Protein AF-A0A7C9UVT9-F1 (afdb_monomer_lite)

Structure (mmCIF, N/CA/C/O backbone):
data_AF-A0A7C9UVT9-F1
#
_entry.id   AF-A0A7C9UVT9-F1
#
loop_
_atom_site.group_PDB
_atom_site.id
_atom_site.type_symbol
_atom_site.label_atom_id
_atom_site.label_alt_id
_atom_site.label_comp_id
_atom_site.label_asym_id
_atom_site.label_entity_id
_atom_site.label_seq_id
_atom_site.pdbx_PDB_ins_code
_atom_site.Cartn_x
_atom_site.Cartn_y
_atom_site.Cartn_z
_atom_site.occupancy
_atom_site.B_iso_or_equiv
_atom_site.auth_seq_id
_atom_site.auth_comp_id
_atom_site.auth_asym_id
_atom_site.auth_atom_id
_atom_site.pdbx_PDB_model_num
ATOM 1 N N . MET A 1 1 ? -22.038 14.967 3.766 1.00 40.00 1 MET A N 1
ATOM 2 C CA . MET A 1 1 ? -20.651 15.453 3.631 1.00 40.00 1 MET A CA 1
ATOM 3 C C . MET A 1 1 ? -19.844 14.305 3.075 1.00 40.00 1 MET A C 1
ATOM 5 O O . MET A 1 1 ? -19.816 13.264 3.709 1.00 40.00 1 MET A O 1
ATOM 9 N N . PHE A 1 2 ? -19.298 14.460 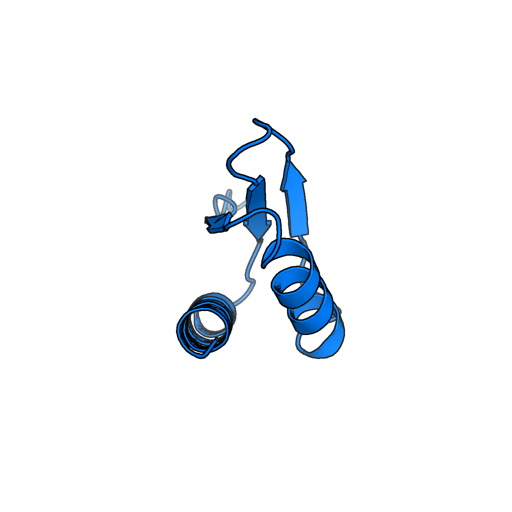1.875 1.00 43.44 2 PHE A N 1
ATOM 10 C CA . PHE A 1 2 ? -18.311 13.540 1.321 1.00 43.44 2 PHE A CA 1
ATOM 11 C C . PHE A 1 2 ? -16.982 14.280 1.443 1.00 43.44 2 PHE A C 1
ATOM 13 O O . PHE A 1 2 ? -16.794 15.292 0.769 1.00 43.44 2 PHE A O 1
ATOM 20 N N . TYR A 1 3 ? -16.114 13.850 2.354 1.00 43.81 3 TYR A N 1
ATOM 21 C CA . TYR A 1 3 ? -14.712 14.225 2.258 1.00 43.81 3 TYR A CA 1
ATOM 22 C C . TYR A 1 3 ? -14.178 13.439 1.064 1.00 43.81 3 TYR A C 1
ATOM 24 O O . TYR A 1 3 ? -14.157 12.211 1.081 1.00 43.81 3 TYR A O 1
ATOM 32 N N . ALA A 1 4 ? -13.838 14.134 -0.020 1.00 43.22 4 ALA A N 1
ATOM 33 C CA . ALA A 1 4 ? -12.942 13.566 -1.011 1.00 43.22 4 ALA A CA 1
ATOM 34 C C . ALA A 1 4 ? -11.551 13.560 -0.368 1.00 43.22 4 ALA A C 1
ATOM 36 O O . ALA A 1 4 ? -10.727 14.426 -0.647 1.00 43.22 4 ALA A O 1
ATOM 37 N N . GLU A 1 5 ? -11.329 12.644 0.577 1.00 56.56 5 GLU A N 1
ATOM 38 C CA . GLU A 1 5 ? -9.974 12.228 0.903 1.00 56.56 5 GLU A CA 1
ATOM 39 C C . GLU A 1 5 ? -9.453 11.572 -0.369 1.00 56.56 5 GLU A C 1
ATOM 41 O O . GLU A 1 5 ? -9.941 10.527 -0.818 1.00 56.56 5 GLU A O 1
ATOM 46 N N . TYR A 1 6 ? -8.590 12.319 -1.053 1.00 56.09 6 TYR A N 1
ATOM 47 C CA . TYR A 1 6 ? -7.953 11.860 -2.270 1.00 56.09 6 TYR A CA 1
ATOM 48 C C . TYR A 1 6 ? -7.243 10.548 -1.931 1.00 56.09 6 TYR A C 1
ATOM 50 O O . TYR A 1 6 ? -6.514 10.514 -0.937 1.00 56.09 6 TYR A O 1
ATOM 58 N N . PRO A 1 7 ? -7.485 9.461 -2.687 1.00 71.19 7 PRO A N 1
ATOM 59 C CA . PRO A 1 7 ? -6.728 8.241 -2.478 1.00 71.19 7 PRO A CA 1
ATOM 60 C C . PRO A 1 7 ? -5.247 8.580 -2.631 1.00 71.19 7 PRO A C 1
ATOM 62 O O . PRO A 1 7 ? -4.863 9.290 -3.564 1.00 71.19 7 PRO A O 1
ATOM 65 N N . VAL A 1 8 ? -4.430 8.113 -1.694 1.00 72.69 8 VAL A N 1
ATOM 66 C CA . VAL A 1 8 ? -2.987 8.283 -1.805 1.00 72.69 8 VAL A CA 1
ATOM 67 C C . VAL A 1 8 ? -2.512 7.330 -2.882 1.00 72.69 8 VAL A C 1
ATOM 69 O O . VAL A 1 8 ? -2.767 6.128 -2.810 1.00 72.69 8 VAL A O 1
ATOM 72 N N . ILE A 1 9 ? -1.884 7.899 -3.904 1.00 72.62 9 ILE A N 1
ATOM 73 C CA . ILE A 1 9 ? -1.307 7.158 -5.016 1.00 72.62 9 ILE A CA 1
ATOM 74 C C . ILE A 1 9 ? 0.126 6.829 -4.624 1.00 72.62 9 ILE A C 1
ATOM 76 O O . ILE A 1 9 ? 0.925 7.726 -4.358 1.00 72.62 9 ILE A O 1
ATOM 80 N N . LEU A 1 10 ? 0.421 5.540 -4.544 1.00 76.06 10 LEU A N 1
ATOM 81 C CA . LEU A 1 10 ? 1.759 5.027 -4.320 1.00 76.06 10 LEU A CA 1
ATOM 82 C C . LEU A 1 10 ? 2.258 4.440 -5.631 1.00 76.06 10 LEU A C 1
ATOM 84 O O . LEU A 1 10 ? 1.666 3.498 -6.156 1.00 76.06 10 LEU A O 1
ATOM 88 N N . GLU A 1 11 ? 3.342 5.007 -6.142 1.00 79.38 11 GLU A N 1
ATOM 89 C CA . GLU A 1 11 ? 4.078 4.441 -7.263 1.00 79.38 11 GLU A CA 1
ATOM 90 C C . GLU A 1 11 ? 5.021 3.373 -6.706 1.00 79.38 11 GLU A C 1
ATOM 92 O O . GLU A 1 11 ? 5.951 3.679 -5.958 1.00 79.38 11 GLU A O 1
ATOM 97 N N . ILE A 1 12 ? 4.733 2.107 -7.005 1.00 77.00 12 ILE A N 1
ATOM 98 C CA . ILE A 1 12 ? 5.522 0.967 -6.530 1.00 77.00 12 ILE A CA 1
ATOM 99 C C . ILE A 1 12 ? 5.952 0.101 -7.706 1.00 77.00 12 ILE A C 1
ATOM 101 O O . ILE A 1 12 ? 5.221 -0.049 -8.691 1.00 77.00 12 ILE A O 1
ATOM 105 N N . ALA A 1 13 ? 7.138 -0.502 -7.589 1.00 80.94 13 ALA A N 1
ATOM 106 C CA . ALA A 1 13 ? 7.622 -1.429 -8.599 1.00 80.94 13 ALA A CA 1
ATOM 107 C C . ALA A 1 13 ? 6.618 -2.592 -8.771 1.00 80.94 13 ALA A C 1
ATOM 109 O O . ALA A 1 13 ? 6.062 -3.086 -7.778 1.00 80.94 13 ALA A O 1
ATOM 110 N N . PRO A 1 14 ? 6.390 -3.082 -10.003 1.00 78.62 14 PRO A N 1
ATOM 111 C CA . PRO A 1 14 ? 5.418 -4.147 -10.265 1.00 78.62 14 PRO A CA 1
ATOM 112 C C . PRO A 1 14 ? 5.665 -5.427 -9.446 1.00 78.62 14 PRO A C 1
ATOM 114 O O . PRO A 1 14 ? 4.722 -6.143 -9.099 1.00 78.62 14 PRO A O 1
ATOM 117 N N . GLU A 1 15 ? 6.926 -5.711 -9.115 1.00 81.25 15 GLU A N 1
ATOM 118 C CA . GLU A 1 15 ? 7.356 -6.859 -8.305 1.00 81.25 15 GLU A CA 1
ATOM 119 C C . GLU A 1 15 ? 7.020 -6.714 -6.810 1.00 81.25 15 GLU A C 1
ATOM 121 O O . GLU A 1 15 ? 6.662 -7.688 -6.140 1.00 81.25 15 GLU A O 1
ATOM 126 N N . GLU A 1 16 ? 7.057 -5.483 -6.305 1.00 83.94 16 GLU A N 1
ATOM 127 C CA . GLU A 1 16 ? 6.779 -5.115 -4.913 1.00 83.94 16 GLU A CA 1
ATOM 128 C C . GLU A 1 16 ? 5.270 -5.017 -4.653 1.00 83.94 16 GLU A C 1
ATOM 130 O O . GLU A 1 16 ? 4.791 -5.265 -3.544 1.00 83.94 16 GLU A O 1
ATOM 135 N N . ARG A 1 17 ? 4.484 -4.757 -5.706 1.00 81.50 17 ARG A N 1
ATOM 136 C CA . ARG A 1 17 ? 3.016 -4.677 -5.683 1.00 81.50 17 ARG A CA 1
ATOM 137 C C . ARG A 1 17 ? 2.350 -5.830 -4.946 1.00 81.50 17 ARG A C 1
ATOM 139 O O . ARG A 1 17 ? 1.453 -5.623 -4.129 1.00 81.50 17 ARG A O 1
ATOM 146 N N . VAL A 1 18 ? 2.766 -7.060 -5.239 1.00 82.38 18 VAL A N 1
ATOM 147 C CA . VAL A 1 18 ? 2.161 -8.257 -4.638 1.00 82.38 18 VAL A CA 1
ATOM 148 C C . VAL A 1 18 ? 2.450 -8.312 -3.138 1.00 82.38 18 VAL A C 1
ATOM 150 O O . VAL A 1 18 ? 1.582 -8.723 -2.365 1.00 82.38 18 VAL A O 1
ATOM 153 N N . LYS A 1 19 ? 3.637 -7.868 -2.713 1.00 84.19 19 LYS A N 1
ATOM 154 C CA . LYS A 1 19 ? 4.026 -7.811 -1.300 1.00 84.19 19 LYS A CA 1
ATOM 155 C C . LYS A 1 19 ? 3.238 -6.729 -0.568 1.00 84.19 19 LYS A C 1
ATOM 157 O O . LYS A 1 19 ? 2.622 -7.037 0.452 1.00 84.19 19 LYS A O 1
ATOM 162 N N . ALA A 1 20 ? 3.162 -5.526 -1.145 1.00 83.62 20 ALA A N 1
ATOM 163 C CA . ALA A 1 20 ? 2.362 -4.407 -0.647 1.00 83.62 20 ALA A CA 1
ATOM 164 C C . ALA A 1 20 ? 0.903 -4.812 -0.425 1.00 83.62 20 ALA A C 1
ATOM 166 O O . ALA A 1 20 ? 0.395 -4.736 0.691 1.00 83.62 20 ALA A O 1
ATOM 167 N N . LEU A 1 21 ? 0.244 -5.336 -1.460 1.00 81.00 21 LEU A N 1
ATOM 168 C CA . LEU A 1 21 ? -1.154 -5.762 -1.385 1.00 81.00 21 LEU A CA 1
ATOM 169 C C . LEU A 1 21 ? -1.365 -6.882 -0.371 1.00 81.00 21 LEU A C 1
ATOM 171 O O . LEU A 1 21 ? -2.287 -6.824 0.442 1.00 81.00 21 LEU A O 1
ATOM 175 N N . ARG A 1 22 ? -0.506 -7.906 -0.388 1.00 85.12 22 ARG A N 1
ATOM 176 C CA . ARG A 1 22 ? -0.613 -9.022 0.555 1.00 85.12 22 ARG A CA 1
ATOM 177 C C . ARG A 1 22 ? -0.480 -8.541 1.995 1.00 85.12 22 ARG A C 1
ATOM 179 O O . ARG A 1 22 ? -1.238 -8.995 2.855 1.00 85.12 22 ARG A O 1
ATOM 186 N N . TRP A 1 23 ? 0.466 -7.648 2.258 1.00 87.31 23 TRP A N 1
ATOM 187 C CA . TRP A 1 23 ? 0.654 -7.062 3.576 1.00 87.31 23 TRP A CA 1
ATOM 188 C C . TRP A 1 23 ? -0.545 -6.199 3.976 1.00 87.31 23 TRP A C 1
ATOM 190 O O . TRP A 1 23 ? -1.089 -6.410 5.056 1.00 87.31 23 TRP A O 1
ATOM 200 N N . LEU A 1 24 ? -1.035 -5.321 3.093 1.00 82.44 24 LEU A N 1
ATOM 201 C CA . LEU A 1 24 ? -2.190 -4.459 3.366 1.00 82.44 24 LEU A CA 1
ATOM 202 C C . LEU A 1 24 ? -3.435 -5.269 3.719 1.00 82.44 24 LEU A C 1
ATOM 204 O O . LEU A 1 24 ? -4.068 -4.998 4.730 1.00 82.44 24 LEU A O 1
ATOM 208 N N . VAL A 1 25 ? -3.748 -6.315 2.954 1.00 81.31 25 VAL A N 1
ATOM 209 C CA . VAL A 1 25 ? -4.909 -7.178 3.229 1.00 81.31 25 VAL A CA 1
ATOM 210 C C . VAL A 1 25 ? -4.731 -7.976 4.528 1.00 81.31 25 VAL A C 1
ATOM 212 O O . VAL A 1 25 ? -5.713 -8.265 5.212 1.00 81.31 25 VAL A O 1
ATOM 215 N N . SER A 1 26 ? -3.493 -8.322 4.895 1.00 83.88 26 SER A N 1
ATOM 216 C CA . SER A 1 26 ? -3.208 -9.085 6.120 1.00 83.88 26 SER A CA 1
ATOM 217 C C . SER A 1 26 ? -3.234 -8.216 7.379 1.00 83.88 26 SER A C 1
ATOM 219 O O . SER A 1 26 ? -3.740 -8.648 8.413 1.00 83.88 26 SER A O 1
ATOM 221 N N . THR A 1 27 ? -2.684 -7.005 7.297 1.00 82.69 27 THR A N 1
ATOM 222 C CA . THR A 1 27 ? -2.509 -6.086 8.432 1.00 82.69 27 THR A CA 1
ATOM 223 C C . THR A 1 27 ? -3.711 -5.149 8.587 1.00 82.69 27 THR A C 1
ATOM 225 O O . THR A 1 27 ? -4.138 -4.866 9.705 1.00 82.69 27 THR A O 1
ATOM 228 N N . HIS A 1 28 ? -4.311 -4.722 7.474 1.00 80.44 28 HIS A N 1
ATOM 229 C CA . HIS A 1 28 ? -5.426 -3.776 7.406 1.00 80.44 28 HIS A CA 1
ATOM 230 C C . HIS A 1 28 ? -6.563 -4.318 6.512 1.00 80.44 28 HIS A C 1
ATOM 232 O O . HIS A 1 28 ? -6.838 -3.780 5.442 1.00 80.44 28 HIS A O 1
ATOM 238 N N . PRO A 1 29 ? -7.302 -5.355 6.950 1.00 71.75 29 PRO A N 1
ATOM 239 C CA . PRO A 1 29 ? -8.313 -6.032 6.125 1.00 71.75 29 PRO A CA 1
ATOM 240 C C . PRO A 1 29 ? -9.534 -5.171 5.752 1.00 71.75 29 PRO A C 1
ATOM 242 O O . PRO A 1 29 ? -10.362 -5.603 4.956 1.00 71.75 29 PRO A O 1
ATOM 245 N N . ARG A 1 30 ? -9.687 -3.986 6.356 1.00 74.75 30 ARG A N 1
ATOM 246 C CA . ARG A 1 30 ? -10.781 -3.035 6.077 1.00 74.75 30 ARG A CA 1
ATOM 247 C C . ARG A 1 30 ? -10.360 -1.892 5.155 1.00 74.75 30 ARG A C 1
ATOM 249 O O . ARG A 1 30 ? -11.173 -1.024 4.881 1.00 74.75 30 ARG A O 1
ATOM 256 N N . LEU A 1 31 ? -9.101 -1.876 4.730 1.00 75.31 31 LEU A N 1
ATOM 257 C CA . LEU A 1 31 ? -8.554 -0.821 3.900 1.00 75.31 31 LEU A CA 1
ATOM 258 C C . LEU A 1 31 ? -9.109 -0.937 2.479 1.00 75.31 31 LEU A C 1
ATOM 260 O O . LEU A 1 31 ? -8.922 -1.961 1.819 1.00 75.31 31 LEU A O 1
ATOM 264 N N . ASP A 1 32 ? -9.765 0.117 2.005 1.00 76.06 32 ASP A N 1
ATOM 265 C CA . ASP A 1 32 ? -10.147 0.228 0.603 1.00 76.06 32 ASP A CA 1
ATOM 266 C C . ASP A 1 32 ? -8.900 0.541 -0.235 1.00 76.06 32 ASP A C 1
ATOM 268 O O . ASP A 1 32 ? -8.217 1.548 -0.021 1.00 76.06 32 ASP A O 1
ATOM 272 N N . TYR A 1 33 ? -8.601 -0.323 -1.203 1.00 75.88 33 TYR A N 1
ATOM 273 C CA . TYR A 1 33 ?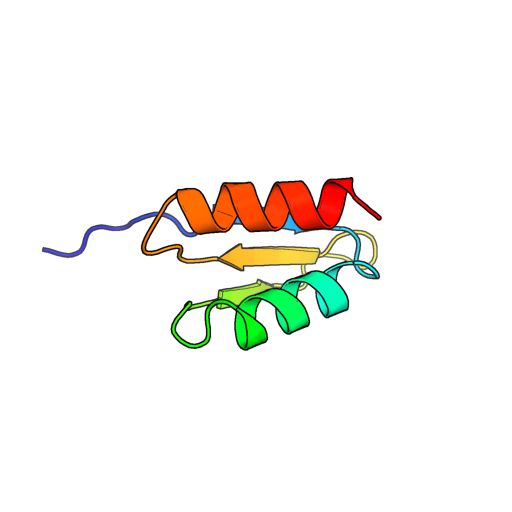 -7.537 -0.116 -2.178 1.00 75.88 33 TYR A CA 1
ATOM 274 C C . TYR A 1 33 ? -8.071 -0.318 -3.593 1.00 75.88 33 TYR A C 1
ATOM 276 O O . TYR A 1 33 ? -8.962 -1.131 -3.843 1.00 75.88 33 TYR A O 1
ATOM 284 N N . LEU A 1 34 ? -7.498 0.427 -4.527 1.00 75.81 34 LEU A N 1
ATOM 285 C CA . LEU A 1 34 ? -7.736 0.308 -5.950 1.00 75.81 34 LEU A CA 1
ATOM 286 C C . LEU A 1 34 ? -6.375 0.178 -6.633 1.00 75.81 34 LEU A C 1
ATOM 288 O O . LEU A 1 34 ? -5.454 0.946 -6.361 1.00 75.81 34 LEU A O 1
ATOM 292 N N . LEU A 1 35 ? -6.247 -0.832 -7.484 1.00 73.44 35 LEU A N 1
ATOM 293 C CA . LEU A 1 35 ? -5.053 -1.039 -8.284 1.00 73.44 35 LEU A CA 1
ATOM 294 C C . LEU A 1 35 ? -5.346 -0.565 -9.705 1.00 73.44 35 LEU A C 1
ATOM 296 O O . LEU A 1 35 ? -6.266 -1.089 -10.336 1.00 73.44 35 LEU A O 1
ATOM 300 N N . GLU A 1 36 ? -4.567 0.398 -10.186 1.00 73.69 36 GLU A N 1
ATOM 301 C CA . GLU A 1 36 ? -4.592 0.833 -11.580 1.00 73.69 36 GLU A CA 1
ATOM 302 C C . GLU A 1 36 ? -3.266 0.455 -12.244 1.00 73.69 36 GLU A C 1
ATOM 304 O O . GLU A 1 36 ? -2.177 0.741 -11.748 1.00 73.69 36 GLU A O 1
ATOM 309 N N . GLU A 1 37 ? -3.371 -0.285 -13.345 1.00 66.94 37 GLU A N 1
ATOM 310 C CA . GLU A 1 37 ? -2.234 -0.663 -14.181 1.00 66.94 37 GLU A CA 1
ATOM 311 C C . GLU A 1 37 ? -2.101 0.413 -15.264 1.00 66.94 37 GLU A C 1
ATOM 313 O O . GLU A 1 37 ? -2.866 0.395 -16.230 1.00 66.94 37 GLU A O 1
ATOM 318 N N . GLU A 1 38 ? -1.204 1.387 -15.063 1.00 62.56 38 GLU A N 1
ATOM 319 C CA . GLU A 1 38 ? -0.942 2.440 -16.059 1.00 62.56 38 GLU A CA 1
ATOM 320 C C . GLU A 1 38 ? 0.184 2.061 -17.042 1.00 62.56 38 GLU A C 1
ATOM 322 O O . GLU A 1 38 ? 0.021 2.348 -18.224 1.00 62.56 38 GLU A O 1
ATOM 327 N N . ASP A 1 39 ? 1.238 1.330 -16.639 1.00 60.28 39 ASP A N 1
ATOM 328 C CA . ASP A 1 39 ? 2.335 0.928 -17.546 1.00 60.28 39 ASP A CA 1
ATOM 329 C C . ASP A 1 39 ? 3.106 -0.337 -17.078 1.00 60.28 39 ASP A C 1
ATOM 331 O O . ASP A 1 39 ? 3.015 -0.753 -15.924 1.00 60.28 39 ASP A O 1
ATOM 335 N N . ASP A 1 40 ? 3.876 -0.969 -17.981 1.00 63.00 40 ASP A N 1
ATOM 336 C CA . ASP A 1 40 ? 4.671 -2.196 -17.713 1.00 63.00 40 ASP A CA 1
ATOM 337 C C . ASP A 1 40 ? 5.810 -1.971 -16.685 1.00 63.00 40 ASP A C 1
ATOM 339 O O . ASP A 1 40 ? 6.272 -2.920 -16.048 1.00 63.00 40 ASP A O 1
ATOM 343 N N . ASP A 1 41 ? 6.251 -0.720 -16.497 1.00 67.62 41 ASP A N 1
ATOM 344 C CA . ASP A 1 41 ? 7.388 -0.351 -15.638 1.00 67.62 41 ASP A CA 1
ATOM 345 C C . ASP A 1 41 ? 6.983 0.144 -14.231 1.00 67.62 41 ASP A C 1
ATOM 347 O O . ASP A 1 41 ? 7.801 0.104 -13.308 1.00 67.62 41 ASP A O 1
ATOM 351 N N . SER A 1 42 ? 5.735 0.572 -14.016 1.00 64.88 42 SER A N 1
ATOM 352 C CA . SER A 1 42 ? 5.263 1.061 -12.712 1.00 64.88 42 SER A CA 1
ATOM 353 C C . SER A 1 42 ? 3.778 0.774 -12.490 1.00 64.88 42 SER A C 1
ATOM 355 O O . SER A 1 42 ? 2.950 0.876 -13.392 1.00 64.88 42 SER A O 1
ATOM 357 N N . ALA A 1 43 ? 3.425 0.398 -11.257 1.00 70.25 43 ALA A N 1
ATOM 358 C CA . ALA A 1 43 ? 2.037 0.194 -10.861 1.00 70.25 43 ALA A CA 1
ATOM 359 C C . ALA A 1 43 ? 1.591 1.297 -9.898 1.00 70.25 43 ALA A C 1
ATOM 361 O O . ALA A 1 43 ? 2.285 1.593 -8.920 1.00 70.25 43 ALA A O 1
ATOM 362 N N . GLU A 1 44 ? 0.401 1.852 -10.134 1.00 75.00 44 GLU A N 1
ATOM 363 C CA . GLU A 1 44 ? -0.224 2.792 -9.213 1.00 75.00 44 GLU A CA 1
ATOM 364 C C . GLU A 1 44 ? -1.097 2.039 -8.208 1.00 75.00 44 GLU A C 1
ATOM 366 O O . GLU A 1 44 ? -2.146 1.469 -8.533 1.00 75.00 44 GLU A O 1
ATOM 371 N N . LEU A 1 45 ? -0.680 2.054 -6.944 1.00 75.19 45 LEU A N 1
ATOM 372 C CA . LEU A 1 45 ? -1.492 1.559 -5.846 1.00 75.19 45 LEU A CA 1
ATOM 373 C C . LEU A 1 45 ? -2.205 2.733 -5.178 1.00 75.19 45 LEU A C 1
ATOM 375 O O . LEU A 1 45 ? -1.600 3.519 -4.450 1.00 75.19 45 LEU A O 1
ATOM 379 N N . ARG A 1 46 ? -3.514 2.836 -5.408 1.00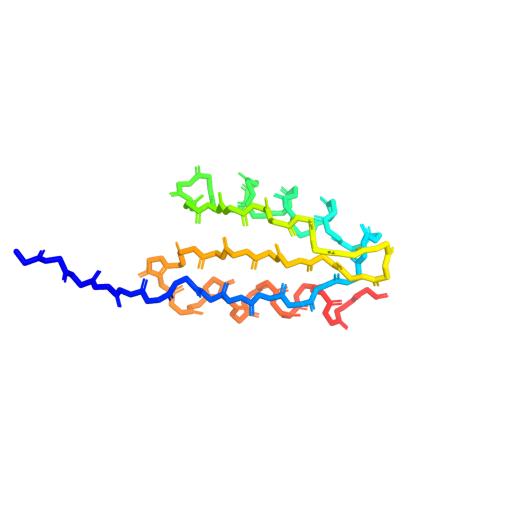 76.38 46 ARG A N 1
ATOM 380 C CA . ARG A 1 46 ? -4.364 3.864 -4.808 1.00 76.38 46 ARG A CA 1
ATOM 381 C C . ARG A 1 46 ? -4.964 3.324 -3.522 1.00 76.38 46 ARG A C 1
ATOM 383 O O . ARG A 1 46 ? -5.837 2.459 -3.539 1.00 76.38 46 ARG A O 1
ATOM 390 N N . VAL A 1 47 ? -4.506 3.838 -2.391 1.00 75.44 47 VAL A N 1
ATOM 391 C CA . VAL A 1 47 ? -4.969 3.407 -1.071 1.00 75.44 47 VAL A CA 1
ATOM 392 C C . VAL A 1 47 ? -5.835 4.506 -0.471 1.00 75.44 47 VAL A C 1
ATOM 394 O O . VAL A 1 47 ? -5.475 5.683 -0.519 1.00 75.44 47 VAL A O 1
ATOM 397 N N . ARG A 1 48 ? -6.979 4.138 0.112 1.00 74.25 48 ARG A N 1
ATOM 398 C CA . ARG A 1 48 ? -7.733 5.011 1.017 1.00 74.25 48 ARG A CA 1
ATOM 399 C C . ARG A 1 48 ? -7.423 4.639 2.462 1.00 74.25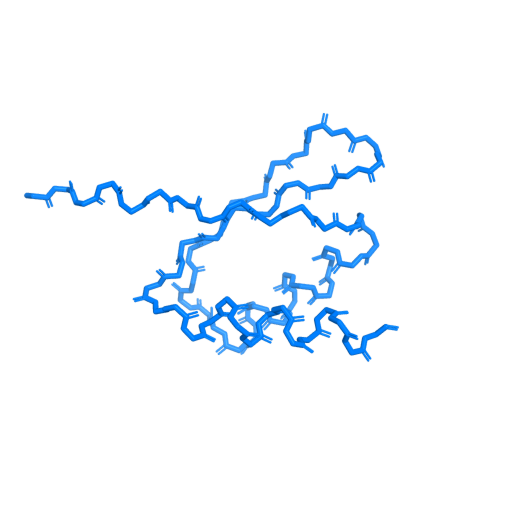 48 ARG A C 1
ATOM 401 O O . ARG A 1 48 ? -8.139 3.833 3.057 1.00 74.25 48 ARG A O 1
ATOM 408 N N . PRO A 1 49 ? -6.348 5.197 3.031 1.00 70.00 49 PRO A N 1
ATOM 409 C CA . PRO A 1 49 ? -6.111 5.065 4.451 1.00 70.00 49 PRO A CA 1
ATOM 410 C C . PRO A 1 49 ? -7.184 5.843 5.212 1.00 70.00 49 PRO A C 1
ATOM 412 O O . PRO A 1 49 ? -7.342 7.041 5.010 1.00 70.00 49 PRO A O 1
ATOM 415 N N . GLU A 1 50 ? -7.896 5.170 6.114 1.00 70.19 50 GLU A N 1
ATOM 416 C CA . GLU A 1 50 ? -8.676 5.860 7.153 1.00 70.19 50 GLU A CA 1
ATOM 417 C C . GLU A 1 50 ? -7.748 6.552 8.175 1.00 70.19 50 GLU A C 1
ATOM 419 O O . GLU A 1 50 ? -8.194 7.390 8.954 1.00 70.19 50 GLU A O 1
ATOM 424 N N . ASP A 1 51 ? -6.454 6.196 8.179 1.00 68.00 51 ASP A N 1
ATOM 425 C CA . ASP A 1 51 ? -5.445 6.692 9.111 1.00 68.00 51 ASP A CA 1
ATOM 426 C C . ASP A 1 51 ? -4.069 6.825 8.427 1.00 68.00 51 ASP A C 1
ATOM 428 O O . ASP A 1 51 ? -3.582 5.880 7.800 1.00 68.00 51 ASP A O 1
ATOM 432 N N . ALA A 1 52 ? -3.423 7.989 8.567 1.00 69.69 52 ALA A N 1
ATOM 433 C CA . ALA A 1 52 ? -2.114 8.282 7.974 1.00 69.69 52 ALA A CA 1
ATOM 434 C C . ALA A 1 52 ? -1.018 7.281 8.392 1.00 69.69 52 ALA A C 1
ATOM 436 O O . ALA A 1 52 ? -0.107 7.013 7.612 1.00 69.69 52 ALA A O 1
ATOM 437 N N . SER A 1 53 ? -1.148 6.658 9.569 1.00 76.69 53 SER A N 1
ATOM 438 C CA . SER A 1 53 ? -0.196 5.654 10.065 1.00 76.69 53 SER A CA 1
ATOM 439 C C . SER A 1 53 ? -0.089 4.404 9.187 1.00 76.69 53 SER A C 1
ATOM 441 O O . SER A 1 53 ? 0.941 3.731 9.205 1.00 76.69 53 SER A O 1
ATOM 443 N N . VAL A 1 54 ? -1.120 4.091 8.393 1.00 78.31 54 VAL A N 1
ATOM 444 C CA . VAL A 1 54 ? -1.094 2.951 7.463 1.00 78.31 54 VAL A CA 1
ATOM 445 C C . VAL A 1 54 ? -0.126 3.206 6.310 1.00 78.31 54 VAL A C 1
ATOM 447 O O . VAL A 1 54 ? 0.533 2.275 5.851 1.00 78.31 54 VAL A O 1
ATOM 450 N N . LEU A 1 55 ? -0.021 4.458 5.855 1.00 76.88 55 LEU A N 1
ATOM 451 C CA . LEU A 1 55 ? 0.901 4.837 4.785 1.00 76.88 55 LEU A CA 1
ATOM 452 C C . LEU A 1 55 ? 2.346 4.770 5.260 1.00 76.88 55 LEU A C 1
ATOM 454 O O . LEU A 1 55 ? 3.168 4.184 4.565 1.00 76.88 55 LEU A O 1
ATOM 458 N N . ASP A 1 56 ? 2.630 5.303 6.451 1.00 78.94 56 ASP A N 1
ATOM 459 C CA . ASP A 1 56 ? 3.969 5.241 7.045 1.00 78.94 56 ASP A CA 1
ATOM 460 C C . ASP A 1 56 ? 4.407 3.784 7.239 1.00 78.94 56 ASP A C 1
ATOM 462 O O . ASP A 1 56 ? 5.510 3.409 6.860 1.00 78.94 56 ASP A O 1
ATOM 466 N N . ALA A 1 57 ? 3.517 2.925 7.749 1.00 80.69 57 ALA A N 1
ATOM 467 C CA . ALA A 1 57 ? 3.812 1.507 7.937 1.00 80.69 57 ALA A CA 1
ATOM 468 C C . ALA A 1 57 ? 4.012 0.744 6.613 1.00 80.69 57 ALA A C 1
ATOM 470 O O . ALA A 1 57 ? 4.787 -0.213 6.568 1.00 80.69 57 ALA A O 1
ATOM 471 N N . LEU A 1 58 ? 3.319 1.150 5.545 1.00 79.88 58 LEU A N 1
ATOM 472 C CA . LEU A 1 58 ? 3.487 0.574 4.214 1.00 79.88 58 LEU A CA 1
ATOM 473 C C . LEU A 1 58 ? 4.801 1.025 3.564 1.00 79.88 58 LEU A C 1
ATOM 475 O O . LEU A 1 58 ? 5.505 0.188 3.003 1.00 79.88 58 LEU A O 1
ATOM 479 N N . ALA A 1 59 ? 5.137 2.313 3.662 1.00 79.12 59 ALA A N 1
ATOM 480 C CA . ALA A 1 59 ? 6.402 2.862 3.179 1.00 79.12 59 ALA A CA 1
ATOM 481 C C . ALA A 1 59 ? 7.593 2.219 3.907 1.00 79.12 59 ALA A C 1
ATOM 483 O O . ALA A 1 59 ? 8.472 1.666 3.254 1.00 79.12 59 ALA A O 1
ATOM 484 N N . ASP A 1 60 ? 7.541 2.143 5.242 1.00 84.81 60 ASP A N 1
ATOM 485 C CA . ASP A 1 60 ? 8.548 1.463 6.069 1.00 84.81 60 ASP A CA 1
ATOM 486 C C . ASP A 1 60 ? 8.732 -0.017 5.692 1.00 84.81 60 ASP A C 1
ATOM 488 O O . ASP A 1 60 ? 9.807 -0.585 5.895 1.00 84.81 60 ASP A O 1
ATOM 492 N N . MET A 1 61 ? 7.673 -0.683 5.219 1.00 84.50 61 MET A N 1
ATOM 493 C CA . MET A 1 61 ? 7.726 -2.084 4.798 1.00 84.50 61 MET A CA 1
ATOM 494 C C . MET A 1 61 ? 8.409 -2.237 3.439 1.00 84.50 61 MET A C 1
ATOM 496 O O . MET A 1 61 ? 9.254 -3.115 3.298 1.00 84.50 61 MET A O 1
ATOM 500 N N . LEU A 1 62 ? 8.080 -1.361 2.487 1.00 80.81 62 LEU A N 1
ATOM 501 C CA . LEU A 1 62 ? 8.669 -1.341 1.147 1.00 80.81 62 LEU A CA 1
ATOM 502 C C . LEU A 1 62 ? 10.145 -0.930 1.174 1.00 80.81 62 LEU A C 1
ATOM 504 O O . LEU A 1 62 ? 10.971 -1.572 0.546 1.00 80.81 62 LEU A O 1
ATOM 508 N N . GLU A 1 63 ? 10.514 0.078 1.967 1.00 79.69 63 GLU A N 1
ATOM 509 C CA . GLU A 1 63 ? 11.916 0.507 2.105 1.00 79.69 63 GLU A CA 1
ATOM 510 C C . GLU A 1 63 ? 12.821 -0.541 2.780 1.00 79.69 63 GLU A C 1
ATOM 512 O O . GLU A 1 63 ? 14.0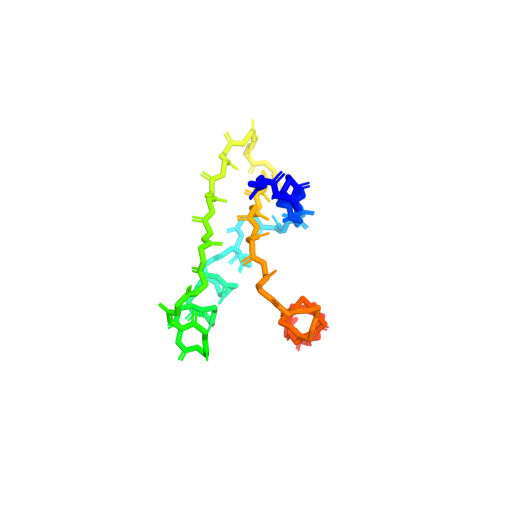48 -0.414 2.766 1.00 79.69 63 GLU A O 1
ATOM 517 N N . ARG A 1 64 ? 12.236 -1.553 3.431 1.00 74.44 64 ARG A N 1
ATOM 518 C CA . ARG A 1 64 ? 12.963 -2.593 4.171 1.00 74.44 64 ARG A CA 1
ATOM 519 C C . ARG A 1 64 ? 13.291 -3.845 3.354 1.00 74.44 64 ARG A C 1
ATOM 521 O O . ARG A 1 64 ? 13.970 -4.716 3.910 1.00 74.44 64 ARG A O 1
ATOM 528 N N . GLU A 1 65 ? 12.852 -3.943 2.101 1.00 56.84 65 GLU A N 1
ATOM 529 C CA . GLU A 1 65 ? 13.233 -5.010 1.155 1.00 56.84 65 GLU A CA 1
ATOM 530 C C . GLU A 1 65 ? 14.199 -4.526 0.069 1.00 56.84 65 GLU A C 1
ATOM 532 O O . GLU A 1 65 ? 15.054 -5.359 -0.323 1.00 56.84 65 GLU A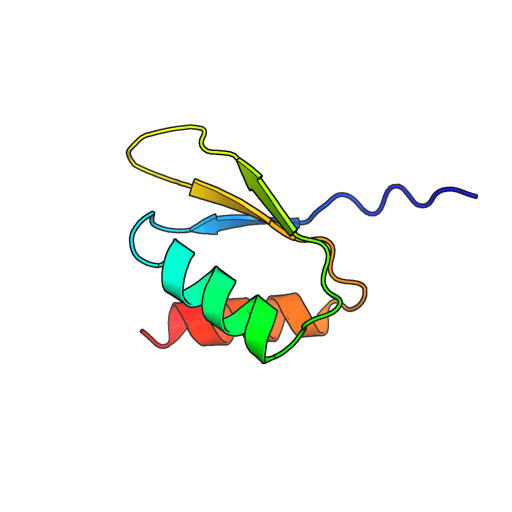 O 1
#

Sequence (65 aa):
MFYAEYPVILEIAPEERVKALRWLVSTHPRLDYLLEEEDDDSAELRVRPEDASVLDALADMLERE

Radius of gyration: 11.74 Å; chains: 1; bounding box: 34×24×28 Å

pLDDT: mean 73.39, std 10.63, range [40.0, 87.31]

Foldseek 3Di:
DDPCPPFDKDKDFPVCVVVLVVCCCVVPVPKDWDWDCPDPGITIIGTDDPDPVSVVVSVVVRVVD

Secondary structure (DSSP, 8-state):
-----PPEEEEE-HHHHHHHHHHHHHH-TT-EEEEE---SS-EEEEEE-SSTHHHHHHHHHHTT-

Organism: NCBI:txid908842